Protein AF-A0A2E9FEK8-F1 (afdb_monomer_lite)

pLDDT: mean 87.6, std 9.62, range [52.5, 96.38]

Structure (mmCIF, N/CA/C/O backbone):
data_AF-A0A2E9FEK8-F1
#
_entry.id   AF-A0A2E9FEK8-F1
#
loop_
_atom_site.group_PDB
_atom_site.id
_atom_site.type_symbol
_atom_site.label_atom_id
_atom_site.label_alt_id
_atom_site.label_comp_id
_atom_site.label_asym_id
_atom_site.label_entity_id
_atom_site.label_seq_id
_atom_site.pdbx_PDB_ins_code
_atom_site.Cartn_x
_atom_site.Cartn_y
_atom_site.Cartn_z
_atom_site.occupancy
_atom_site.B_iso_or_equiv
_atom_site.auth_seq_id
_atom_site.auth_comp_id
_atom_site.auth_asym_id
_atom_site.auth_atom_id
_atom_site.pdbx_PDB_model_num
ATOM 1 N N . MET A 1 1 ? 4.778 -8.559 -19.569 1.00 52.50 1 MET A N 1
ATOM 2 C CA . MET A 1 1 ? 5.727 -7.521 -19.110 1.00 52.50 1 MET A CA 1
ATOM 3 C C . MET A 1 1 ? 4.985 -6.280 -18.615 1.00 52.50 1 MET A C 1
ATOM 5 O O . MET A 1 1 ? 5.295 -5.809 -17.530 1.00 52.50 1 MET A O 1
ATOM 9 N N . ASP A 1 2 ? 3.936 -5.839 -19.319 1.00 56.47 2 ASP A N 1
ATOM 10 C CA . ASP A 1 2 ? 3.136 -4.649 -18.959 1.00 56.47 2 ASP A CA 1
ATOM 11 C C . ASP A 1 2 ? 2.504 -4.667 -17.559 1.00 56.47 2 ASP A C 1
ATOM 13 O O . ASP A 1 2 ? 2.394 -3.621 -16.927 1.00 56.47 2 ASP A O 1
ATOM 17 N N . LEU A 1 3 ? 2.123 -5.841 -17.034 1.00 56.53 3 LEU A N 1
ATOM 18 C CA . LEU A 1 3 ? 1.579 -5.937 -15.672 1.00 56.53 3 LEU A CA 1
ATOM 19 C C . LEU A 1 3 ? 2.632 -5.639 -14.592 1.00 56.53 3 LEU A C 1
ATOM 21 O O . LEU A 1 3 ? 2.309 -5.012 -13.591 1.00 56.53 3 LEU A O 1
ATOM 25 N N . CYS A 1 4 ? 3.883 -6.063 -14.798 1.00 61.12 4 CYS A N 1
ATOM 26 C CA . CYS A 1 4 ? 4.960 -5.866 -13.823 1.00 61.12 4 CYS A CA 1
ATOM 27 C C . CYS A 1 4 ? 5.373 -4.391 -13.739 1.00 61.12 4 CYS A C 1
ATOM 29 O O . CYS A 1 4 ? 5.580 -3.866 -12.650 1.00 61.12 4 CYS A O 1
ATOM 31 N N . LYS A 1 5 ? 5.366 -3.689 -14.879 1.00 71.12 5 LYS A N 1
ATOM 32 C CA . LYS A 1 5 ? 5.640 -2.248 -14.963 1.00 71.12 5 LYS A CA 1
ATOM 33 C C . LYS A 1 5 ? 4.692 -1.381 -14.126 1.00 71.12 5 LYS A C 1
ATOM 35 O O . LYS A 1 5 ? 5.060 -0.255 -13.850 1.00 71.12 5 LYS A O 1
ATOM 40 N N . LYS A 1 6 ? 3.508 -1.854 -13.715 1.00 77.38 6 LYS A N 1
ATOM 41 C CA . LYS A 1 6 ? 2.624 -1.080 -12.817 1.00 77.38 6 LYS A CA 1
ATOM 42 C C . LYS A 1 6 ? 3.109 -1.058 -11.367 1.00 77.38 6 LYS A C 1
ATOM 44 O O . LYS A 1 6 ? 2.933 -0.058 -10.683 1.00 77.38 6 LYS A O 1
ATOM 49 N N . SER A 1 7 ? 3.717 -2.149 -10.908 1.00 77.12 7 SER A N 1
ATOM 50 C CA . SER A 1 7 ? 4.249 -2.254 -9.545 1.00 77.12 7 SER A CA 1
ATOM 51 C C . SER A 1 7 ? 5.672 -1.688 -9.436 1.00 77.12 7 SER A C 1
ATOM 53 O O . SER A 1 7 ? 6.069 -1.216 -8.380 1.00 77.12 7 SER A O 1
ATOM 55 N N . ILE A 1 8 ? 6.436 -1.696 -10.532 1.00 87.75 8 ILE A N 1
ATOM 56 C CA . ILE A 1 8 ? 7.817 -1.187 -10.585 1.00 87.75 8 ILE A CA 1
ATOM 57 C C . ILE A 1 8 ? 7.986 -0.173 -11.734 1.00 87.75 8 ILE A C 1
ATOM 59 O O . ILE A 1 8 ? 8.776 -0.337 -12.665 1.00 87.75 8 ILE A O 1
ATOM 63 N N . ASN A 1 9 ? 7.134 0.852 -11.739 1.00 85.88 9 ASN A N 1
ATOM 64 C CA . ASN A 1 9 ? 7.002 1.827 -12.831 1.00 85.88 9 ASN A CA 1
ATOM 65 C C . ASN A 1 9 ? 8.217 2.743 -13.011 1.00 85.88 9 ASN A C 1
ATOM 67 O O . ASN A 1 9 ? 8.453 3.238 -14.113 1.00 85.88 9 ASN A O 1
ATOM 71 N N . ASP A 1 10 ? 8.989 2.918 -11.951 1.00 86.00 10 ASP A N 1
ATOM 72 C CA . ASP A 1 10 ? 10.247 3.655 -11.868 1.00 86.00 10 ASP A CA 1
ATOM 73 C C . ASP A 1 10 ? 11.463 2.858 -12.383 1.00 86.00 10 ASP A C 1
ATOM 75 O O . ASP A 1 10 ? 12.500 3.449 -12.675 1.00 86.00 10 ASP A O 1
ATOM 79 N N . ALA A 1 11 ? 11.354 1.534 -12.551 1.00 86.50 11 ALA A N 1
ATOM 80 C CA . ALA A 1 11 ? 12.464 0.701 -13.015 1.00 86.50 11 ALA A CA 1
ATOM 81 C C . ALA A 1 11 ? 12.645 0.672 -14.537 1.00 86.50 11 ALA A C 1
ATOM 83 O O . ALA A 1 11 ? 11.692 0.668 -15.332 1.00 86.50 11 ALA A O 1
ATOM 84 N N . GLU A 1 12 ? 13.899 0.474 -14.948 1.00 89.00 12 GLU A N 1
ATOM 85 C CA . GLU A 1 12 ? 14.236 0.008 -16.291 1.00 89.00 12 GLU A CA 1
ATOM 86 C C . GLU A 1 12 ? 13.654 -1.388 -16.572 1.00 89.00 12 GLU A C 1
ATOM 88 O O . GLU A 1 12 ? 13.382 -2.185 -15.671 1.00 89.00 12 GLU A O 1
ATOM 93 N N . ALA A 1 13 ? 13.447 -1.697 -17.855 1.00 88.75 13 ALA A N 1
ATOM 94 C CA . ALA A 1 13 ? 12.785 -2.934 -18.273 1.00 88.75 13 ALA A CA 1
ATOM 95 C C . ALA A 1 13 ? 13.531 -4.203 -17.828 1.00 88.75 13 ALA A C 1
ATOM 97 O O . ALA A 1 13 ? 12.892 -5.209 -17.518 1.00 88.75 13 ALA A O 1
ATOM 98 N N . GLU A 1 14 ? 14.864 -4.154 -17.780 1.00 90.94 14 GLU A N 1
ATOM 99 C CA . GLU A 1 14 ? 15.693 -5.270 -17.327 1.00 90.94 14 GLU A CA 1
ATOM 100 C C . GLU A 1 14 ? 15.475 -5.560 -15.838 1.00 90.94 14 GLU A C 1
ATOM 102 O O . GLU A 1 14 ? 15.168 -6.695 -15.470 1.00 90.94 14 GLU A O 1
ATOM 107 N N . LEU A 1 15 ? 15.522 -4.529 -14.990 1.00 89.62 15 LEU A N 1
ATOM 108 C CA . LEU A 1 15 ? 15.265 -4.669 -13.557 1.00 89.62 15 LEU A CA 1
ATOM 109 C C . LEU A 1 15 ? 13.829 -5.131 -13.281 1.00 89.62 15 LEU A C 1
ATOM 111 O O . LEU A 1 15 ? 13.622 -6.020 -12.458 1.00 89.62 15 LEU A O 1
ATOM 115 N N . ALA A 1 16 ? 12.848 -4.601 -14.016 1.00 90.12 16 ALA A N 1
ATOM 116 C CA . ALA A 1 16 ? 11.465 -5.063 -13.928 1.00 90.12 16 ALA A CA 1
ATOM 117 C C . ALA A 1 16 ? 11.343 -6.559 -14.266 1.00 90.12 16 ALA A C 1
ATOM 119 O O . ALA A 1 16 ? 10.607 -7.290 -13.605 1.00 90.12 16 ALA A O 1
ATOM 120 N N . LYS A 1 17 ? 12.097 -7.045 -15.262 1.00 90.25 17 LYS A N 1
ATOM 121 C CA . LYS A 1 17 ? 12.131 -8.471 -15.596 1.00 90.25 17 LYS A CA 1
ATOM 122 C C . LYS A 1 17 ? 12.7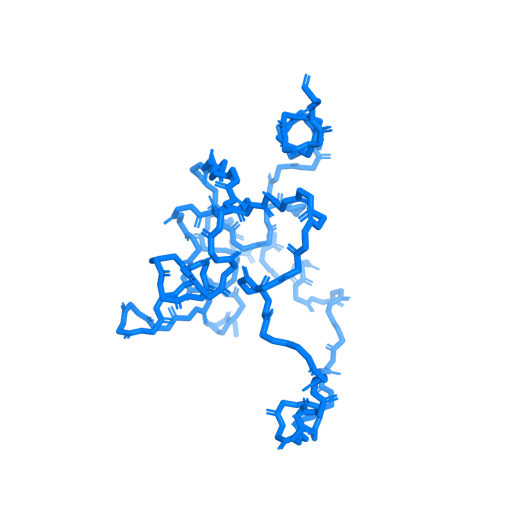58 -9.299 -14.472 1.00 90.25 17 LYS A C 1
ATOM 124 O O . LYS A 1 17 ? 12.193 -10.321 -14.097 1.00 90.25 17 LYS A O 1
ATOM 129 N N . ILE A 1 18 ? 13.882 -8.852 -13.914 1.00 90.94 18 ILE A N 1
ATOM 130 C CA . ILE A 1 18 ? 14.551 -9.529 -12.792 1.00 90.94 18 ILE A CA 1
ATOM 131 C C . ILE A 1 18 ? 13.622 -9.613 -11.575 1.00 90.94 18 ILE A C 1
ATOM 133 O O . ILE A 1 18 ? 13.549 -10.660 -10.934 1.00 90.94 18 ILE A O 1
ATOM 137 N N . ALA A 1 19 ? 12.909 -8.528 -11.261 1.00 89.75 19 ALA A N 1
ATOM 138 C CA . ALA A 1 19 ? 11.920 -8.511 -10.191 1.00 89.75 19 ALA A CA 1
ATOM 139 C C . ALA A 1 19 ? 10.794 -9.511 -10.482 1.00 89.75 19 ALA A C 1
ATOM 141 O O . ALA A 1 19 ? 10.513 -10.368 -9.648 1.00 89.75 19 ALA A O 1
ATOM 142 N N . TYR A 1 20 ? 10.222 -9.477 -11.690 1.00 90.00 20 TYR A N 1
ATOM 143 C CA . TYR A 1 20 ? 9.168 -10.402 -12.111 1.00 90.00 20 TYR A CA 1
ATOM 144 C C . TYR A 1 20 ? 9.573 -11.874 -11.987 1.00 90.00 20 TYR A C 1
ATOM 146 O O . TYR A 1 20 ? 8.807 -12.669 -11.451 1.00 90.00 20 TYR A O 1
ATOM 154 N N . ASP A 1 21 ? 10.782 -12.228 -12.429 1.00 92.00 21 ASP A N 1
ATOM 155 C CA . ASP A 1 21 ? 11.293 -13.603 -12.386 1.00 92.00 21 ASP A CA 1
ATOM 156 C C . ASP A 1 21 ? 11.480 -14.125 -10.940 1.00 92.00 21 ASP A C 1
ATOM 158 O O . ASP A 1 21 ? 11.595 -15.332 -10.731 1.00 92.00 21 ASP A O 1
ATOM 162 N N . ARG A 1 22 ? 11.507 -13.236 -9.932 1.00 90.94 22 ARG A N 1
ATOM 163 C CA . ARG A 1 22 ? 11.573 -13.586 -8.499 1.00 90.94 22 ARG A CA 1
ATOM 164 C C . ARG A 1 22 ? 10.201 -13.673 -7.825 1.00 90.94 22 ARG A C 1
ATOM 166 O O . ARG A 1 22 ? 10.117 -14.180 -6.705 1.00 90.94 22 ARG A O 1
ATOM 173 N N . LEU A 1 23 ? 9.147 -13.156 -8.456 1.00 88.69 23 LEU A N 1
ATOM 174 C CA . LEU A 1 23 ? 7.798 -13.166 -7.894 1.00 88.69 23 LEU A CA 1
ATOM 175 C C . LEU A 1 23 ? 7.152 -14.545 -8.037 1.00 88.69 23 LEU A C 1
ATOM 177 O O . LEU A 1 23 ? 7.373 -15.274 -9.000 1.00 88.69 23 LEU A O 1
ATOM 181 N N . ASN A 1 24 ? 6.282 -14.870 -7.083 1.00 91.06 24 ASN A N 1
ATOM 182 C CA . ASN A 1 24 ? 5.467 -16.078 -7.123 1.00 91.06 24 ASN A CA 1
ATOM 183 C C . ASN A 1 24 ? 4.007 -15.720 -7.434 1.00 91.06 24 ASN A C 1
ATOM 185 O O . ASN A 1 24 ? 3.520 -14.691 -6.954 1.00 91.06 24 ASN A O 1
ATOM 189 N N . PRO A 1 25 ? 3.273 -16.561 -8.186 1.00 90.19 25 PRO A N 1
ATOM 190 C CA . PRO A 1 25 ? 1.840 -16.375 -8.379 1.00 90.19 25 PRO A CA 1
ATOM 191 C C . PRO A 1 25 ? 1.097 -16.312 -7.038 1.00 90.19 25 PRO A C 1
ATOM 193 O O . PRO A 1 25 ? 1.213 -17.220 -6.214 1.00 90.19 25 PRO A O 1
ATOM 196 N N . HIS A 1 26 ? 0.313 -15.253 -6.822 1.00 87.88 26 HIS A N 1
ATOM 197 C CA . HIS A 1 26 ? -0.497 -15.115 -5.613 1.00 87.88 26 HIS A CA 1
ATOM 198 C C . HIS A 1 26 ? -1.795 -15.937 -5.733 1.00 87.88 26 HIS A C 1
ATOM 200 O O . HIS A 1 26 ? -2.519 -15.775 -6.722 1.00 87.88 26 HIS A O 1
ATOM 206 N N . PRO A 1 27 ? -2.145 -16.793 -4.754 1.00 92.06 27 PRO A N 1
ATOM 207 C CA . PRO A 1 27 ? -3.403 -17.537 -4.777 1.00 92.06 27 PRO A CA 1
ATOM 208 C C . PRO A 1 27 ? -4.614 -16.595 -4.754 1.00 92.06 27 PRO A C 1
ATOM 210 O O . PRO A 1 27 ? -4.811 -15.862 -3.799 1.00 92.06 27 PRO A O 1
ATOM 213 N N . TYR A 1 28 ? -5.473 -16.622 -5.774 1.00 90.88 28 TYR A N 1
ATOM 214 C CA . TYR A 1 28 ? -6.548 -15.625 -5.916 1.00 90.88 28 TYR A CA 1
ATOM 215 C C . TYR A 1 28 ? -7.629 -15.666 -4.816 1.00 90.88 28 TYR A C 1
ATOM 217 O O . TYR A 1 28 ? -8.334 -14.681 -4.601 1.00 90.88 28 TYR A O 1
ATOM 225 N N . ASN A 1 29 ? -7.796 -16.792 -4.119 1.00 91.25 29 ASN A N 1
ATOM 226 C CA . ASN A 1 29 ? -8.845 -16.924 -3.102 1.00 91.25 29 ASN A CA 1
ATOM 227 C C . ASN A 1 29 ? -8.623 -16.006 -1.894 1.00 91.25 29 ASN A C 1
ATOM 229 O O . ASN A 1 29 ? -9.593 -15.446 -1.394 1.00 91.25 29 ASN A O 1
ATOM 233 N N . THR A 1 30 ? -7.371 -15.733 -1.526 1.00 88.50 30 THR A N 1
ATOM 234 C CA . THR A 1 30 ? -7.024 -14.834 -0.411 1.00 88.50 30 THR A CA 1
ATOM 235 C C . THR A 1 30 ? -7.537 -13.403 -0.611 1.00 88.50 30 THR A C 1
ATOM 237 O O . THR A 1 30 ? -7.774 -12.699 0.364 1.00 88.50 30 THR A O 1
ATOM 240 N N . PHE A 1 31 ? -7.745 -12.963 -1.859 1.00 87.06 31 PHE A N 1
ATOM 241 C CA . PHE A 1 31 ? -8.328 -11.653 -2.170 1.00 87.06 31 PHE A CA 1
ATOM 242 C C . PHE A 1 31 ? -9.853 -11.608 -2.035 1.00 87.06 31 PHE A C 1
ATOM 244 O O . PHE A 1 31 ? -10.425 -10.522 -1.948 1.00 87.06 31 PHE A O 1
ATOM 251 N N . LYS A 1 32 ? -10.518 -12.765 -2.088 1.00 89.88 32 LYS A N 1
ATOM 252 C CA . LYS A 1 32 ? -11.983 -12.881 -2.058 1.00 89.88 32 LYS A CA 1
ATOM 253 C C . LYS A 1 32 ? -12.512 -13.303 -0.696 1.00 89.88 32 LYS A C 1
ATOM 255 O O . LYS A 1 32 ? -13.692 -13.087 -0.424 1.00 89.88 32 LYS A O 1
ATOM 260 N N . ASP A 1 33 ? -11.666 -13.916 0.122 1.00 92.19 33 ASP A N 1
ATOM 261 C CA . ASP A 1 33 ? -12.044 -14.350 1.456 1.00 92.19 33 ASP A CA 1
ATOM 262 C C . ASP A 1 33 ? -12.492 -13.150 2.296 1.00 92.19 33 ASP A C 1
ATOM 264 O O . ASP A 1 33 ? -11.841 -12.104 2.358 1.00 92.19 33 ASP A O 1
ATOM 268 N N . LEU A 1 34 ? -13.652 -13.299 2.934 1.00 89.88 34 LEU A N 1
ATOM 269 C CA . LEU A 1 34 ? -14.199 -12.264 3.796 1.00 89.88 34 LEU A CA 1
ATOM 270 C C . LEU A 1 34 ? -13.350 -12.166 5.062 1.00 89.88 34 LEU A C 1
ATOM 272 O O . LEU A 1 34 ? -13.158 -13.149 5.779 1.00 89.88 34 LEU A O 1
ATOM 276 N N . ILE A 1 35 ? -12.884 -10.958 5.365 1.00 88.69 35 ILE A N 1
ATOM 277 C CA . ILE A 1 35 ? -12.227 -10.689 6.639 1.00 88.69 35 ILE A CA 1
ATOM 278 C C . ILE A 1 35 ? -13.278 -10.605 7.751 1.00 88.69 35 ILE A C 1
ATOM 280 O O . ILE A 1 35 ? -14.290 -9.918 7.619 1.00 88.69 35 ILE A O 1
ATOM 284 N N . SER A 1 36 ? -13.021 -11.284 8.868 1.00 89.69 36 SER A N 1
ATOM 285 C CA . SER A 1 36 ? -13.812 -11.163 10.094 1.00 89.69 36 SER A CA 1
ATOM 286 C C . SER A 1 36 ? -12.961 -10.478 11.157 1.00 89.69 36 SER A C 1
ATOM 288 O O . SER A 1 36 ? -12.229 -11.133 11.897 1.00 89.69 36 SER A O 1
ATOM 290 N N . ILE A 1 37 ? -13.035 -9.149 11.211 1.00 88.44 37 ILE A N 1
ATOM 291 C CA . ILE A 1 37 ? -12.368 -8.337 12.234 1.00 88.44 37 ILE A CA 1
ATOM 292 C C . ILE A 1 37 ? -13.375 -7.943 13.318 1.00 88.44 37 ILE A C 1
ATOM 294 O O . ILE A 1 37 ? -14.488 -7.523 13.017 1.00 88.44 37 ILE A O 1
ATOM 298 N N . SER A 1 38 ? -12.996 -8.099 14.589 1.00 90.56 38 SER A N 1
ATOM 299 C CA . SER A 1 38 ? -13.877 -7.825 15.737 1.00 90.56 38 SER A CA 1
ATOM 300 C C . SER A 1 38 ? -13.981 -6.342 16.100 1.00 90.56 38 SER A C 1
ATOM 302 O O . SER A 1 38 ? -14.886 -5.961 16.837 1.00 90.56 38 SER A O 1
ATOM 304 N N . LYS A 1 39 ? -13.054 -5.517 15.604 1.00 92.62 39 LYS A N 1
ATOM 305 C CA . LYS A 1 39 ? -13.004 -4.065 15.801 1.00 92.62 39 LYS A CA 1
ATOM 306 C C . LYS A 1 39 ? -12.604 -3.390 14.500 1.00 92.62 39 LYS A C 1
ATOM 308 O O . LYS A 1 39 ? -11.783 -3.935 13.755 1.00 92.62 39 LYS A O 1
ATOM 313 N N . ASN A 1 40 ? -13.143 -2.201 14.245 1.00 92.06 40 ASN A N 1
ATOM 314 C CA . ASN A 1 40 ? -12.685 -1.408 13.109 1.00 92.06 40 ASN A CA 1
ATOM 315 C C . ASN A 1 40 ? -11.235 -0.960 13.349 1.00 92.06 40 ASN A C 1
ATOM 317 O O . ASN A 1 40 ? -10.889 -0.631 14.485 1.00 92.06 40 ASN A O 1
ATOM 321 N N . PRO A 1 41 ? -10.374 -0.876 12.317 1.00 92.94 41 PRO A N 1
ATOM 322 C CA . PRO A 1 41 ? -8.990 -0.440 12.509 1.00 92.94 41 PRO A CA 1
ATOM 323 C C . PRO A 1 41 ? -8.861 0.958 13.138 1.00 92.94 41 PRO A C 1
ATOM 325 O O . PRO A 1 41 ? -7.894 1.222 13.851 1.00 92.94 41 PRO A O 1
ATOM 328 N N . SER A 1 42 ? -9.859 1.824 12.938 1.00 94.69 42 SER A N 1
ATOM 329 C CA . SER A 1 42 ? -9.973 3.145 13.564 1.00 94.69 42 SER A CA 1
ATOM 330 C C . SER A 1 42 ? -10.206 3.119 15.077 1.00 94.69 42 SER A C 1
ATOM 332 O O . SER A 1 42 ? -9.892 4.095 15.747 1.00 94.69 42 SER A O 1
ATOM 334 N N . GLU A 1 43 ? -10.754 2.028 15.618 1.00 95.06 43 GLU A N 1
ATOM 335 C CA . GLU A 1 43 ? -11.066 1.850 17.048 1.00 95.06 43 GLU A CA 1
ATOM 336 C C . GLU A 1 43 ? -9.910 1.199 17.822 1.00 95.06 43 GLU A C 1
ATOM 338 O O . GLU A 1 43 ? -9.966 1.050 19.042 1.00 95.06 43 GLU A O 1
ATOM 343 N N . ILE A 1 44 ? -8.864 0.753 17.123 1.00 93.81 44 ILE A N 1
ATOM 344 C CA . ILE A 1 44 ? -7.707 0.111 17.742 1.00 93.81 44 ILE A CA 1
ATOM 345 C C . ILE A 1 44 ? -6.811 1.201 18.338 1.00 93.81 44 ILE A C 1
ATOM 347 O O . ILE A 1 44 ? -6.272 2.021 17.602 1.00 93.81 44 ILE A O 1
ATOM 351 N N . GLU A 1 45 ? -6.608 1.184 19.656 1.00 91.94 45 GLU A N 1
ATOM 352 C CA . GLU A 1 45 ? -5.832 2.204 20.392 1.00 91.94 45 GLU A CA 1
ATOM 353 C C . GLU A 1 45 ? -4.313 2.129 20.166 1.00 91.94 45 GLU A C 1
ATOM 355 O O . GLU A 1 45 ? -3.578 3.037 20.541 1.00 91.94 45 GLU A O 1
ATOM 360 N N . ILE A 1 46 ? -3.828 1.067 19.519 1.00 93.00 46 ILE A N 1
ATOM 361 C CA . ILE A 1 46 ? -2.415 0.938 19.156 1.00 93.00 46 ILE A CA 1
ATOM 362 C C . ILE A 1 46 ? -2.058 2.059 18.160 1.00 93.00 46 ILE A C 1
ATOM 364 O O . ILE A 1 46 ? -2.797 2.249 17.181 1.00 93.00 46 ILE A O 1
ATOM 368 N N . PRO A 1 47 ? -0.949 2.798 18.367 1.00 93.44 47 PRO A N 1
ATOM 369 C CA . PRO A 1 47 ? -0.454 3.765 17.396 1.00 93.44 47 PRO A CA 1
ATOM 370 C C . PRO A 1 47 ? -0.239 3.114 16.029 1.00 93.44 47 PRO A C 1
ATOM 372 O O . PRO A 1 47 ? 0.281 2.004 15.919 1.00 93.44 47 PRO A O 1
ATOM 375 N N . LYS A 1 48 ? -0.681 3.797 14.975 1.00 95.31 48 LYS A N 1
ATOM 376 C CA . LYS A 1 48 ? -0.640 3.295 13.599 1.00 95.31 48 LYS A CA 1
ATOM 377 C C . LYS A 1 48 ? 0.119 4.277 12.731 1.00 95.31 48 LYS A C 1
ATOM 379 O O . LYS A 1 48 ? -0.036 5.488 12.878 1.00 95.31 48 LYS A O 1
ATOM 384 N N . SER A 1 49 ? 0.857 3.742 11.774 1.00 96.38 49 SER A N 1
ATOM 385 C CA . SER A 1 49 ? 1.534 4.521 10.747 1.00 96.38 49 SER A CA 1
ATOM 386 C C . SER A 1 49 ? 1.212 3.938 9.381 1.00 96.38 49 SER A C 1
ATOM 388 O O . SER A 1 49 ? 1.036 2.729 9.238 1.00 96.38 49 SER A O 1
ATOM 390 N N . HIS A 1 50 ? 1.119 4.801 8.377 1.00 95.75 50 HIS A N 1
ATOM 391 C CA . HIS A 1 50 ? 0.897 4.415 6.993 1.00 95.75 50 HIS A CA 1
ATOM 392 C C . HIS A 1 50 ? 2.004 5.016 6.136 1.00 95.75 50 HIS A C 1
ATOM 394 O O . HIS A 1 50 ? 2.124 6.239 6.042 1.00 95.75 50 HIS A O 1
ATOM 400 N N . ILE A 1 51 ? 2.818 4.150 5.538 1.00 94.69 51 ILE A N 1
ATOM 401 C CA . ILE A 1 51 ? 3.843 4.545 4.576 1.00 94.69 51 ILE A CA 1
ATOM 402 C C . ILE A 1 51 ? 3.205 4.478 3.190 1.00 94.69 51 ILE A C 1
ATOM 404 O O . ILE A 1 51 ? 2.798 3.405 2.755 1.00 94.69 51 ILE A O 1
ATOM 408 N N . ASN A 1 52 ? 3.091 5.624 2.526 1.00 94.75 52 ASN A N 1
ATOM 409 C CA . ASN A 1 52 ? 2.505 5.747 1.199 1.00 94.75 52 ASN A CA 1
ATOM 410 C C . ASN A 1 52 ? 3.581 6.099 0.165 1.00 94.75 52 ASN A C 1
ATOM 412 O O . ASN A 1 52 ? 4.206 7.161 0.244 1.00 94.75 52 ASN A O 1
ATOM 416 N N . CYS A 1 53 ? 3.746 5.226 -0.821 1.00 92.62 53 CYS A N 1
ATOM 417 C CA . CYS A 1 53 ? 4.570 5.465 -1.998 1.00 92.62 53 CYS A CA 1
ATOM 418 C C . CYS A 1 53 ? 3.757 6.286 -3.011 1.00 92.62 53 CYS A C 1
ATOM 420 O O . CYS A 1 53 ? 2.711 5.830 -3.468 1.00 92.62 53 CYS A O 1
ATOM 422 N N . THR A 1 54 ? 4.164 7.522 -3.317 1.00 91.62 54 THR A N 1
ATOM 423 C CA . THR A 1 54 ? 3.330 8.432 -4.128 1.00 91.62 54 THR A CA 1
ATOM 424 C C . THR A 1 54 ? 3.295 8.070 -5.603 1.00 91.62 54 THR A C 1
ATOM 426 O O . THR A 1 54 ? 2.311 8.387 -6.265 1.00 91.62 54 THR A O 1
ATOM 429 N N . GLU A 1 55 ? 4.316 7.366 -6.092 1.00 90.44 55 GL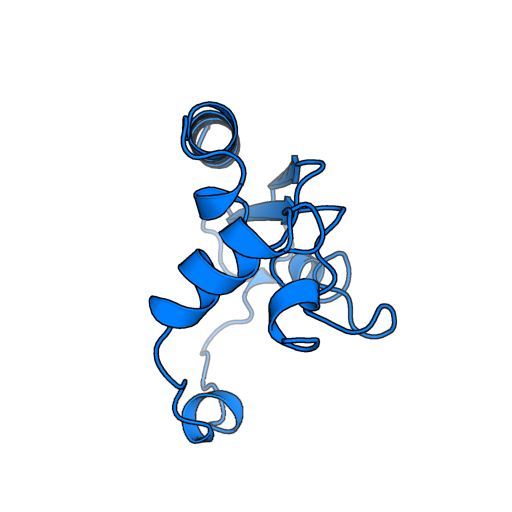U A N 1
ATOM 430 C CA . GLU A 1 55 ? 4.400 6.918 -7.481 1.00 90.44 55 GLU A CA 1
ATOM 431 C C . GLU A 1 55 ? 3.905 5.476 -7.653 1.00 90.44 55 GLU A C 1
ATOM 433 O O . GLU A 1 55 ? 4.048 4.896 -8.727 1.00 90.44 55 GLU A O 1
ATOM 438 N N . ASP A 1 56 ? 3.303 4.877 -6.622 1.00 90.75 56 ASP A N 1
ATOM 439 C CA . ASP A 1 56 ? 2.696 3.553 -6.710 1.00 90.75 56 ASP A CA 1
ATOM 440 C C . ASP A 1 56 ? 1.449 3.576 -7.612 1.00 90.75 56 ASP A C 1
ATOM 442 O O . ASP A 1 56 ? 0.420 4.179 -7.293 1.00 90.75 56 ASP A O 1
ATOM 446 N N . THR A 1 57 ? 1.536 2.861 -8.738 1.00 90.50 57 THR A N 1
ATOM 447 C CA . THR A 1 57 ? 0.447 2.711 -9.720 1.00 90.50 57 THR A CA 1
ATOM 448 C C . THR A 1 57 ? -0.108 1.285 -9.803 1.00 90.50 57 THR A C 1
ATOM 450 O O . THR A 1 57 ? -0.781 0.920 -10.774 1.00 90.50 57 THR A O 1
ATOM 453 N N . SER A 1 58 ? 0.138 0.464 -8.776 1.00 89.25 58 SER A N 1
ATOM 454 C CA . SER A 1 58 ? -0.359 -0.917 -8.695 1.00 89.25 58 SER A CA 1
ATOM 455 C C . SER A 1 58 ? -1.890 -0.989 -8.665 1.00 89.25 58 SER A C 1
ATOM 457 O O . SER A 1 58 ? -2.478 -1.915 -9.231 1.00 89.25 58 SER A O 1
ATOM 459 N N . LEU A 1 59 ? -2.549 0.015 -8.074 1.00 89.56 59 LEU A N 1
ATOM 460 C CA . LEU A 1 59 ? -4.000 0.185 -8.108 1.00 89.56 59 LEU A CA 1
ATOM 461 C C . LEU A 1 59 ? -4.428 1.275 -9.104 1.00 89.56 59 LEU A C 1
ATOM 463 O O . LEU A 1 59 ? -3.699 2.241 -9.330 1.00 89.56 59 LEU A O 1
ATOM 467 N N . PRO A 1 60 ? -5.643 1.175 -9.680 1.00 89.44 60 PRO A N 1
ATOM 468 C CA . PRO A 1 60 ? -6.221 2.265 -10.457 1.00 89.44 60 PRO A CA 1
ATOM 469 C C . PRO A 1 60 ? -6.316 3.552 -9.631 1.00 89.44 60 PRO A C 1
ATOM 471 O O . PRO A 1 60 ? -6.673 3.507 -8.455 1.00 89.44 60 PRO A O 1
ATOM 474 N N . GLN A 1 61 ? -6.118 4.708 -10.271 1.00 86.81 61 GLN A N 1
ATOM 475 C CA . GLN A 1 61 ? -6.229 6.022 -9.617 1.00 86.81 61 GLN A CA 1
ATOM 476 C C . GLN A 1 61 ? -7.606 6.281 -8.980 1.00 86.81 61 GLN A C 1
ATOM 478 O O . GLN A 1 61 ? -7.711 7.056 -8.038 1.00 86.81 61 GLN A O 1
ATOM 483 N N . SER A 1 62 ? -8.665 5.614 -9.454 1.00 92.00 62 SER A N 1
ATOM 484 C CA . SER A 1 62 ? -10.003 5.677 -8.851 1.00 92.00 62 SER A CA 1
ATO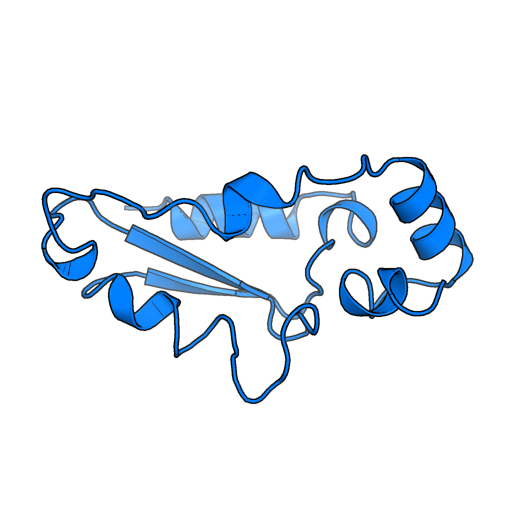M 485 C C . SER A 1 62 ? -10.125 4.902 -7.531 1.00 92.00 62 SER A C 1
ATOM 487 O O . SER A 1 62 ? -11.106 5.065 -6.811 1.00 92.00 62 SER A O 1
ATOM 489 N N . LEU A 1 63 ? -9.164 4.030 -7.217 1.00 92.50 63 LEU A N 1
ATOM 490 C CA . LEU A 1 63 ? -9.121 3.189 -6.020 1.00 92.50 63 LEU A CA 1
ATOM 491 C C . LEU A 1 63 ? -7.738 3.264 -5.348 1.00 92.50 63 LEU A C 1
ATOM 493 O O . LEU A 1 63 ? -7.135 2.219 -5.087 1.00 92.50 63 LEU A O 1
ATOM 497 N N . PRO A 1 64 ? -7.239 4.465 -5.011 1.00 92.19 64 PRO A N 1
ATOM 498 C CA . PRO A 1 64 ? -5.864 4.637 -4.561 1.00 92.19 64 PRO A CA 1
ATOM 499 C C . PRO A 1 64 ? -5.628 3.976 -3.194 1.00 92.19 64 PRO A C 1
ATOM 501 O O . PRO A 1 64 ? -6.584 3.656 -2.472 1.00 92.19 64 PRO A O 1
ATOM 504 N N . TRP A 1 65 ? -4.359 3.782 -2.829 1.00 92.81 65 TRP A N 1
ATOM 505 C CA . TRP A 1 65 ? -3.959 3.354 -1.483 1.00 92.81 65 TRP A CA 1
ATOM 506 C C . TRP A 1 65 ? -4.270 4.441 -0.449 1.00 92.81 65 TRP A C 1
ATOM 508 O O . TRP A 1 65 ? -5.025 4.220 0.499 1.00 92.81 65 TRP A O 1
ATOM 518 N N . HIS A 1 66 ? -3.778 5.650 -0.696 1.00 94.81 66 HIS A N 1
ATOM 519 C CA . HIS A 1 66 ? -4.061 6.848 0.085 1.00 94.81 66 HIS A CA 1
ATOM 520 C C . HIS A 1 66 ? -4.876 7.843 -0.764 1.00 94.81 66 HIS A C 1
ATOM 522 O O . HIS A 1 66 ? -4.547 8.031 -1.935 1.00 94.81 66 HIS A O 1
ATOM 528 N N . PRO A 1 67 ? -5.935 8.481 -0.228 1.00 94.38 67 PRO A N 1
ATOM 529 C CA . PRO A 1 67 ? -6.395 8.427 1.165 1.00 94.38 67 PRO A CA 1
ATOM 530 C C . PRO A 1 67 ? -7.361 7.271 1.495 1.00 94.38 67 PRO A C 1
ATOM 532 O O . PRO A 1 67 ? -7.531 6.924 2.662 1.00 94.38 67 PRO A O 1
ATOM 535 N N . ARG A 1 68 ? -7.930 6.603 0.485 1.00 94.44 68 ARG A N 1
ATOM 536 C CA . ARG A 1 68 ? -9.043 5.641 0.625 1.00 94.44 68 ARG A CA 1
ATOM 537 C C . ARG A 1 68 ? -8.820 4.500 1.630 1.00 94.44 68 ARG A C 1
ATOM 539 O O . ARG A 1 68 ? -9.751 4.138 2.349 1.00 94.44 68 ARG A O 1
ATOM 546 N N . LEU A 1 69 ? -7.653 3.848 1.633 1.00 93.25 69 LEU A N 1
ATOM 547 C CA . LEU A 1 69 ? -7.378 2.739 2.560 1.00 93.25 69 LEU A CA 1
ATOM 548 C C . LEU A 1 69 ? -6.769 3.231 3.869 1.00 93.25 69 LEU A C 1
ATOM 550 O O . LEU A 1 69 ? -7.130 2.715 4.924 1.00 93.25 69 LEU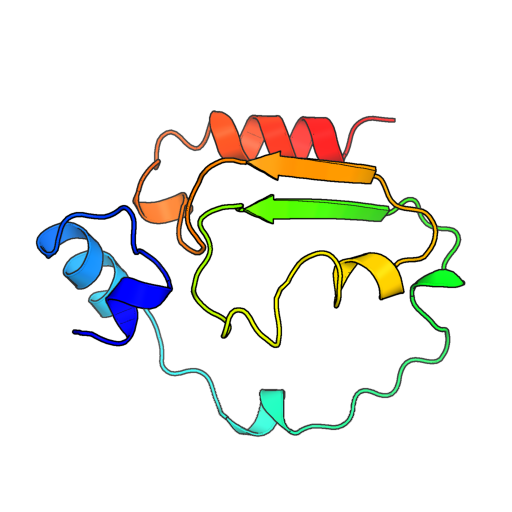 A O 1
ATOM 554 N N . SER A 1 70 ? -5.904 4.244 3.818 1.00 95.19 70 SER A N 1
ATOM 555 C CA . SER A 1 70 ? -5.278 4.812 5.015 1.00 95.19 70 SER A CA 1
ATOM 556 C C . SER A 1 70 ? -6.281 5.457 5.973 1.00 95.19 70 SER A C 1
ATOM 558 O O . SER A 1 70 ? -6.124 5.331 7.181 1.00 95.19 70 SER A O 1
ATOM 560 N N . GLU A 1 71 ? -7.347 6.089 5.468 1.00 94.88 71 GLU A N 1
ATOM 561 C CA . GLU A 1 71 ? -8.377 6.724 6.309 1.00 94.88 71 GLU A CA 1
ATOM 562 C C . GLU A 1 71 ? -9.096 5.728 7.228 1.00 94.88 71 GLU A C 1
ATOM 564 O O . GLU A 1 71 ? -9.528 6.086 8.324 1.00 94.88 71 GLU A O 1
ATOM 569 N N . LYS A 1 72 ? -9.159 4.445 6.844 1.00 93.44 72 LYS A N 1
ATOM 570 C CA . LYS A 1 72 ? -9.757 3.389 7.675 1.00 93.44 72 LYS A CA 1
ATOM 571 C C . LYS A 1 72 ? -9.007 3.162 8.989 1.00 93.44 72 LYS A C 1
ATOM 573 O O . LYS A 1 72 ? -9.555 2.533 9.889 1.00 93.44 72 LYS A O 1
ATOM 578 N N . LEU A 1 73 ? -7.768 3.648 9.101 1.00 94.06 73 LEU A N 1
ATOM 579 C CA . LEU A 1 73 ? -6.950 3.547 10.307 1.00 94.06 73 LEU A CA 1
ATOM 580 C C . LEU A 1 73 ? -7.355 4.562 11.390 1.00 94.06 73 LEU A C 1
ATOM 582 O O . LEU A 1 73 ? -6.875 4.446 12.512 1.00 94.06 73 LEU A O 1
ATOM 586 N N . GLY A 1 74 ? -8.224 5.540 11.113 1.00 94.31 74 GLY A N 1
ATOM 587 C CA . GLY A 1 74 ? -8.588 6.568 12.095 1.00 94.31 74 GLY A CA 1
ATOM 588 C C . GLY A 1 74 ? -7.410 7.494 12.409 1.00 94.31 74 GLY A C 1
ATOM 589 O O . GLY A 1 74 ? -6.937 8.201 11.524 1.00 94.31 74 GLY A O 1
ATOM 590 N N . LEU A 1 75 ? -6.923 7.501 13.655 1.00 94.12 75 LEU A N 1
ATOM 591 C CA . LEU A 1 75 ? -5.709 8.242 14.012 1.00 94.12 75 LEU A CA 1
ATOM 592 C C . LEU A 1 75 ? -4.464 7.446 13.595 1.00 94.12 75 LEU A C 1
ATOM 594 O O . LEU A 1 75 ? -4.206 6.358 14.121 1.00 94.12 75 LEU A O 1
ATOM 598 N N . PHE A 1 76 ? -3.686 8.003 12.667 1.00 95.81 76 PHE A N 1
ATOM 599 C CA . PHE A 1 76 ? -2.433 7.415 12.201 1.00 95.81 76 PHE A CA 1
ATOM 600 C C . PHE A 1 76 ? -1.413 8.488 11.801 1.00 95.81 76 PHE A C 1
ATOM 602 O O . PHE A 1 76 ? -1.767 9.626 11.495 1.00 95.81 76 PHE A O 1
ATOM 609 N N . ARG A 1 77 ? -0.133 8.111 11.763 1.00 95.56 77 ARG A N 1
ATOM 610 C CA . ARG A 1 77 ? 0.939 8.919 11.179 1.00 95.56 77 ARG A CA 1
ATOM 611 C C . ARG A 1 77 ? 1.090 8.603 9.696 1.00 95.56 77 ARG A C 1
ATOM 613 O O . ARG A 1 77 ? 1.338 7.457 9.327 1.00 95.56 77 ARG A O 1
ATOM 620 N N . LEU A 1 78 ? 0.993 9.618 8.847 1.00 96.12 78 LEU A N 1
ATOM 621 C CA . LEU A 1 78 ? 1.278 9.481 7.423 1.00 96.12 78 LEU A CA 1
ATOM 622 C C . LEU A 1 78 ? 2.765 9.738 7.158 1.00 96.12 78 LEU A C 1
ATOM 624 O O . LEU A 1 78 ? 3.291 10.783 7.532 1.00 96.12 78 LEU A O 1
ATOM 628 N N . ILE A 1 79 ? 3.421 8.803 6.478 1.00 94.81 79 ILE A N 1
ATOM 629 C CA . ILE A 1 79 ? 4.779 8.951 5.956 1.00 94.81 79 ILE A CA 1
ATOM 630 C C . ILE A 1 79 ? 4.699 8.775 4.444 1.00 94.81 79 ILE A C 1
ATOM 632 O O . ILE A 1 79 ? 4.137 7.793 3.972 1.00 94.81 79 ILE A O 1
ATOM 636 N N . GLN A 1 80 ? 5.245 9.714 3.675 1.00 93.12 80 GLN A N 1
ATOM 637 C CA . GLN A 1 80 ? 5.237 9.634 2.213 1.00 93.12 80 GLN A CA 1
ATOM 638 C C . GLN A 1 80 ? 6.645 9.456 1.657 1.00 93.12 80 GLN A C 1
ATOM 640 O O . GLN A 1 80 ? 7.616 9.995 2.204 1.00 93.12 80 GLN A O 1
ATOM 645 N N . ILE A 1 81 ? 6.737 8.691 0.572 1.00 91.50 81 ILE A N 1
ATOM 646 C CA . ILE A 1 81 ? 7.975 8.410 -0.150 1.00 91.50 81 ILE A CA 1
ATOM 647 C C . ILE A 1 81 ? 7.693 8.553 -1.657 1.00 91.50 81 ILE A C 1
ATOM 649 O O . ILE A 1 81 ? 6.722 7.959 -2.124 1.00 91.50 81 ILE A O 1
ATOM 653 N N . PRO A 1 82 ? 8.486 9.326 -2.420 1.00 89.69 82 PRO A N 1
ATOM 654 C CA . PRO A 1 82 ? 8.282 9.513 -3.857 1.00 89.69 82 PRO A CA 1
ATOM 655 C C . PRO A 1 82 ? 8.850 8.348 -4.682 1.00 89.69 82 PRO A C 1
ATOM 657 O O . PRO A 1 82 ? 9.749 8.537 -5.489 1.00 89.69 82 PRO A O 1
ATOM 660 N N . GLU A 1 83 ? 8.363 7.134 -4.429 1.00 89.19 83 GLU A N 1
ATOM 661 C CA . GLU A 1 83 ? 8.867 5.886 -5.024 1.00 89.19 83 GLU A CA 1
ATOM 662 C C . GLU A 1 83 ? 7.695 4.992 -5.475 1.00 89.19 83 GLU A C 1
ATOM 664 O O . GLU A 1 83 ? 6.529 5.321 -5.221 1.00 89.19 83 GLU A O 1
ATOM 669 N N . SER A 1 84 ? 7.990 3.873 -6.146 1.00 89.81 84 SER A N 1
ATOM 670 C CA . SER A 1 84 ? 6.996 2.894 -6.617 1.00 89.81 84 SER A CA 1
ATOM 671 C C . SER A 1 84 ? 6.575 1.865 -5.553 1.00 89.81 84 SER A C 1
ATOM 673 O O . SER A 1 84 ? 6.992 1.919 -4.392 1.00 89.81 84 SER A O 1
ATOM 675 N N . HIS A 1 85 ? 5.723 0.907 -5.944 1.00 90.31 85 HIS A N 1
ATOM 676 C CA . HIS A 1 85 ? 5.266 -0.185 -5.073 1.00 90.31 85 HIS A CA 1
ATOM 677 C C . HIS A 1 85 ? 6.419 -1.117 -4.674 1.00 90.31 85 HIS A C 1
ATOM 679 O O . HIS A 1 85 ? 6.569 -1.490 -3.514 1.00 90.31 85 HIS A O 1
ATOM 685 N N . GLU A 1 86 ? 7.255 -1.473 -5.647 1.00 88.50 86 GLU A N 1
ATOM 686 C CA . GLU A 1 86 ? 8.341 -2.449 -5.523 1.00 88.50 86 GLU A CA 1
ATOM 687 C C . GLU A 1 86 ? 9.695 -1.766 -5.272 1.00 88.50 86 GLU A C 1
ATOM 689 O O . GLU A 1 86 ? 10.740 -2.217 -5.750 1.00 88.50 86 GLU A O 1
ATOM 694 N N . LEU A 1 87 ? 9.691 -0.678 -4.492 1.00 87.31 87 LEU A N 1
ATOM 695 C CA . LEU A 1 87 ? 10.869 0.159 -4.223 1.00 87.31 87 LEU A CA 1
ATOM 696 C C . LEU A 1 87 ? 12.067 -0.634 -3.657 1.00 87.31 87 LEU A C 1
ATOM 698 O O . LEU A 1 87 ? 13.221 -0.244 -3.818 1.00 87.31 87 LEU A O 1
ATOM 702 N N . CYS A 1 88 ? 11.809 -1.777 -3.010 1.00 85.19 88 CYS A N 1
ATOM 703 C CA . CYS A 1 88 ? 12.839 -2.689 -2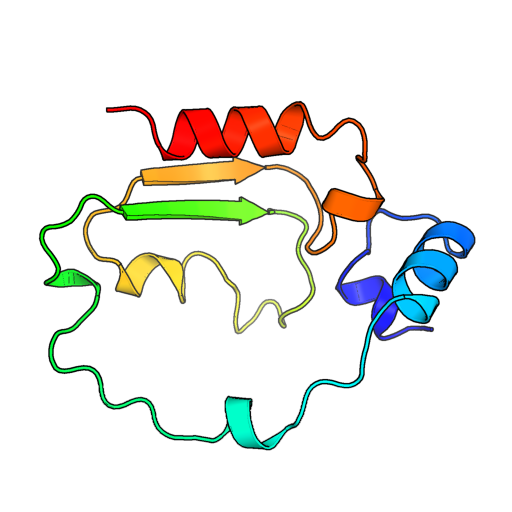.512 1.00 85.19 88 CYS A CA 1
ATOM 704 C C . CYS A 1 88 ? 13.763 -3.212 -3.626 1.00 85.19 88 CYS A C 1
ATOM 706 O O . CYS A 1 88 ? 14.899 -3.596 -3.345 1.00 85.19 88 CYS A O 1
ATOM 708 N N . PHE A 1 89 ? 13.287 -3.243 -4.874 1.00 86.12 89 PHE A N 1
ATOM 709 C CA . PHE A 1 89 ? 14.075 -3.635 -6.039 1.00 86.12 89 PHE A CA 1
ATOM 710 C C . PHE A 1 89 ? 14.775 -2.448 -6.706 1.00 86.12 89 PHE A C 1
ATOM 712 O O . PHE A 1 89 ? 15.908 -2.612 -7.156 1.00 86.12 89 PHE A O 1
ATOM 719 N N . THR A 1 90 ? 14.136 -1.275 -6.778 1.00 81.38 90 THR A N 1
ATOM 720 C CA . THR A 1 90 ? 14.690 -0.089 -7.464 1.00 81.38 90 THR A CA 1
ATOM 721 C C . THR A 1 90 ? 15.695 0.679 -6.630 1.00 81.38 90 THR A C 1
ATOM 723 O O . THR A 1 90 ? 16.682 1.180 -7.169 1.00 81.38 90 THR A O 1
ATOM 726 N N . ASN A 1 91 ? 15.518 0.693 -5.312 1.00 76.25 91 ASN A N 1
ATOM 727 C CA . ASN A 1 91 ? 16.428 1.341 -4.382 1.00 76.25 91 ASN A CA 1
ATOM 728 C C . ASN A 1 91 ? 16.928 0.344 -3.317 1.00 76.25 91 ASN A C 1
ATOM 730 O O . ASN A 1 91 ? 16.561 0.419 -2.138 1.00 76.25 91 ASN A O 1
ATOM 734 N N . PRO A 1 92 ? 17.789 -0.616 -3.714 1.00 64.12 92 PRO A N 1
ATOM 735 C CA . PRO A 1 92 ? 18.208 -1.727 -2.862 1.00 64.12 92 PRO A CA 1
ATO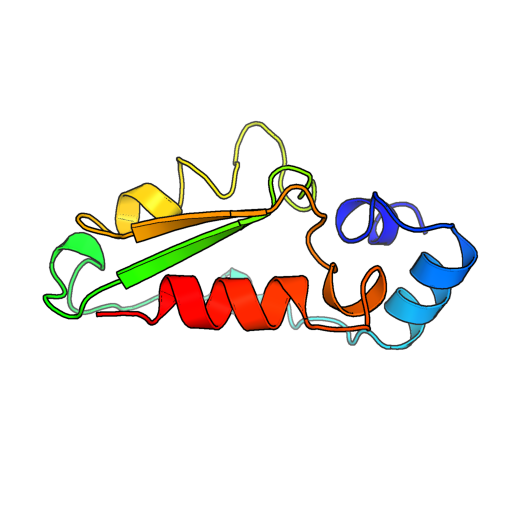M 736 C C . PRO A 1 92 ? 19.151 -1.305 -1.734 1.00 64.12 92 PRO A C 1
ATOM 738 O O . PRO A 1 92 ? 19.461 -2.120 -0.867 1.00 64.12 92 PRO A O 1
ATOM 741 N N . LEU A 1 93 ? 19.612 -0.047 -1.705 1.00 60.88 93 LEU A N 1
ATOM 742 C CA . LEU A 1 93 ? 20.387 0.444 -0.569 1.00 60.88 93 LEU A CA 1
ATOM 743 C C . LEU A 1 93 ? 19.555 0.484 0.716 1.00 60.88 93 LEU A C 1
ATOM 745 O O . LEU A 1 93 ? 20.152 0.620 1.776 1.00 60.88 93 LEU A O 1
ATOM 749 N N . LEU A 1 94 ? 18.220 0.324 0.657 1.00 60.56 94 LEU A N 1
ATOM 750 C CA . LEU A 1 94 ? 17.308 0.162 1.804 1.00 60.56 94 LEU A CA 1
ATOM 751 C C . LEU A 1 94 ? 17.384 1.283 2.858 1.00 60.56 94 LEU A C 1
ATOM 753 O O . LEU A 1 94 ? 16.613 1.266 3.810 1.00 60.56 94 LEU A O 1
ATOM 757 N N . LEU A 1 95 ? 18.255 2.282 2.688 1.00 60.75 95 LEU A N 1
ATOM 758 C CA . LEU A 1 95 ? 18.440 3.386 3.620 1.00 60.75 95 LEU A CA 1
ATOM 759 C C . LEU A 1 95 ? 17.203 4.275 3.630 1.00 60.75 95 LEU A C 1
ATOM 761 O O . LEU A 1 95 ? 16.761 4.671 4.701 1.00 60.75 95 LEU A O 1
ATOM 765 N N . LEU A 1 96 ? 16.603 4.540 2.463 1.00 73.44 96 LEU A N 1
ATOM 766 C CA . LEU A 1 96 ? 15.400 5.365 2.391 1.00 73.44 96 LEU A CA 1
ATOM 767 C C . LEU A 1 96 ? 14.199 4.651 3.021 1.00 73.44 96 LEU A C 1
ATOM 769 O O . LEU A 1 96 ? 13.590 5.202 3.932 1.00 73.44 96 LEU A O 1
ATOM 773 N N . LEU A 1 97 ? 13.881 3.418 2.608 1.00 82.06 97 LEU A N 1
ATOM 774 C CA . LEU A 1 97 ? 12.772 2.666 3.210 1.00 82.06 97 LEU A CA 1
ATOM 775 C C . LEU A 1 97 ? 13.023 2.359 4.686 1.00 82.06 97 LEU A C 1
ATOM 777 O O . LEU A 1 97 ? 12.134 2.556 5.506 1.00 82.06 97 LEU A O 1
ATOM 781 N N . GLY A 1 98 ? 14.231 1.925 5.038 1.00 86.31 98 GLY A N 1
ATOM 782 C CA . GLY A 1 98 ? 14.625 1.658 6.417 1.00 86.31 98 GLY A CA 1
ATOM 783 C C . GLY A 1 98 ? 14.457 2.892 7.296 1.00 86.31 98 GLY A C 1
ATOM 784 O O . GLY A 1 98 ? 13.800 2.813 8.331 1.00 86.31 98 GLY A O 1
ATOM 785 N N . GLN A 1 99 ? 14.943 4.055 6.853 1.00 87.38 99 GLN A N 1
ATOM 786 C CA . GLN A 1 99 ? 14.739 5.311 7.572 1.00 87.38 99 GLN A CA 1
ATOM 787 C C . GLN A 1 99 ? 13.254 5.659 7.691 1.00 87.38 99 GLN A C 1
ATOM 789 O O . GLN A 1 99 ? 12.811 6.070 8.755 1.00 87.38 99 GLN A O 1
ATOM 794 N N . LYS A 1 100 ? 12.456 5.447 6.641 1.00 89.62 100 LYS A N 1
ATOM 795 C CA . LYS A 1 100 ? 11.014 5.734 6.666 1.00 89.62 100 LYS A CA 1
ATOM 796 C C . LYS A 1 100 ? 10.237 4.784 7.572 1.00 89.62 100 LYS A C 1
ATOM 798 O O . LYS A 1 100 ? 9.271 5.214 8.193 1.00 89.62 100 LYS A O 1
ATOM 803 N N . ILE A 1 101 ? 10.676 3.534 7.704 1.00 91.25 101 ILE A N 1
ATOM 804 C CA . ILE A 1 101 ? 10.160 2.588 8.700 1.00 91.25 101 ILE A CA 1
ATOM 805 C C . ILE A 1 101 ? 10.524 3.059 10.113 1.00 91.25 101 ILE A C 1
ATOM 807 O O . ILE A 1 101 ? 9.659 3.055 10.987 1.00 91.25 101 ILE A O 1
ATOM 811 N N . LEU A 1 102 ? 11.757 3.525 10.339 1.00 92.56 102 LEU A N 1
ATOM 812 C CA . LEU A 1 102 ? 12.157 4.108 11.626 1.00 92.56 102 LEU A CA 1
ATOM 813 C C . LEU A 1 102 ? 11.342 5.369 11.954 1.00 92.56 102 LEU A C 1
ATOM 815 O O . LEU A 1 102 ? 10.840 5.499 13.066 1.00 92.56 102 LEU A O 1
ATOM 819 N N . ASP A 1 103 ? 11.136 6.260 10.983 1.00 91.44 103 ASP A N 1
ATOM 820 C CA . ASP A 1 103 ? 10.308 7.461 11.132 1.00 91.44 103 ASP A CA 1
ATOM 821 C C . ASP A 1 103 ? 8.836 7.099 11.402 1.00 91.44 103 ASP A C 1
ATOM 823 O O . ASP A 1 103 ? 8.155 7.759 12.191 1.00 91.44 103 ASP A O 1
ATOM 827 N N . ALA A 1 104 ? 8.332 6.034 10.771 1.00 92.88 104 ALA A N 1
ATOM 828 C CA . ALA A 1 104 ? 6.988 5.512 10.994 1.00 92.88 104 ALA A CA 1
ATOM 829 C C . ALA A 1 104 ? 6.830 4.882 12.386 1.00 92.88 104 ALA A C 1
ATOM 831 O O . ALA A 1 104 ? 5.747 4.971 12.957 1.00 92.88 104 ALA A O 1
ATOM 832 N N . GLY A 1 105 ? 7.883 4.270 12.928 1.00 90.50 105 GLY A N 1
ATOM 833 C CA . GLY A 1 105 ? 7.884 3.619 14.241 1.00 90.50 105 GLY A CA 1
ATOM 834 C C . GLY A 1 105 ? 8.324 4.508 15.405 1.00 90.50 105 GLY A C 1
ATOM 835 O O . GLY A 1 105 ? 8.324 4.049 16.539 1.00 90.50 105 GLY A O 1
ATOM 836 N N . LYS A 1 106 ? 8.736 5.752 15.145 1.00 87.38 106 LYS A N 1
ATOM 837 C CA . LYS A 1 106 ? 9.216 6.670 16.184 1.00 87.38 106 LYS A CA 1
ATOM 838 C C . LYS A 1 106 ? 8.084 7.053 17.145 1.00 87.38 106 LYS A C 1
ATOM 840 O O . LYS A 1 106 ? 7.030 7.455 16.671 1.00 87.38 106 LYS A O 1
ATOM 845 N N . ASP A 1 107 ? 8.290 7.005 18.451 1.00 63.56 107 ASP A N 1
ATOM 846 C CA . ASP A 1 107 ? 7.353 7.603 19.415 1.00 63.56 107 ASP A CA 1
ATOM 847 C C . ASP A 1 107 ? 7.613 9.108 19.574 1.00 63.56 107 ASP A C 1
ATOM 849 O O . ASP A 1 107 ? 8.795 9.502 19.744 1.00 63.56 107 ASP A O 1
#

Foldseek 3Di:
DVLLCLQAVVDDPVLSVVVVVPDDDDDCVVVVDDDDDPDFLQPDPPEAEDEEAPSRRNDPPVCDCPPNVVVSNNDYHYHYDPGGNVVCSVPVVCPVVVVSVVVRPPD

Sequence (107 aa):
MDLCKKSINDAEAELAKIAYDRLNPHPYNTFKDLISISKNPSEIEIPKSHINCTEDTSLPQSLPWHPRLSEKLGLFRLIQIPESHELCFTNPLLLLLGQKILDAGKD

Radius of gyration: 15.71 Å; chains: 1; bounding box: 35×27×40 Å

Secondary structure (DSSP, 8-state):
-TTHHHHSTTS-HHHHHHHHHH--PPPGGGGTSPP--SS-GGG--S--EEEEETT--SS-TTS-STTTTGGGGSS-EEEEESS-TTHHHH-TT-HHHHHHHHHHH--